Protein AF-A0A6M3LTL4-F1 (afdb_monomer_lite)

Sequence (67 aa):
MSKWWIGPVPEKCDICHEKPKDVFYDARTIHGSWAIMCSKCFKARGICLGTGYGQKYRCATGEKIGG

Secondary structure (DSSP, 8-state):
--SB-SSPPPSS-TTT-PPP-SEEEEEEBTTS-EEEEEHHHHHHHB---BTTTEEEEETTT-BEEE-

Structure (mmCIF, N/CA/C/O backbone):
data_AF-A0A6M3LTL4-F1
#
_entry.id   AF-A0A6M3LTL4-F1
#
loop_
_atom_site.group_PDB
_atom_site.id
_atom_site.type_symbol
_atom_site.label_atom_id
_atom_site.label_alt_id
_atom_site.label_comp_id
_atom_site.label_asym_id
_atom_site.label_entity_id
_atom_site.label_seq_id
_atom_site.pdbx_PDB_ins_code
_atom_site.Cartn_x
_atom_site.Cartn_y
_atom_site.Cartn_z
_atom_site.occupancy
_atom_site.B_iso_or_equiv
_atom_site.auth_seq_id
_atom_site.auth_comp_id
_atom_site.auth_asym_id
_atom_site.auth_atom_id
_atom_site.pdbx_PDB_model_num
ATOM 1 N N . MET A 1 1 ? 7.702 -4.989 15.675 1.00 60.75 1 MET A N 1
ATOM 2 C CA . MET A 1 1 ? 7.032 -4.543 14.432 1.00 60.75 1 MET A CA 1
ATOM 3 C C . MET A 1 1 ? 5.847 -3.680 14.819 1.00 60.75 1 MET A C 1
ATOM 5 O O . MET A 1 1 ? 5.052 -4.125 15.637 1.00 60.75 1 MET A O 1
ATOM 9 N N . SER A 1 2 ? 5.752 -2.458 14.295 1.00 71.94 2 SER A N 1
ATOM 10 C CA . SER A 1 2 ? 4.625 -1.564 14.578 1.00 71.94 2 SER A CA 1
ATOM 11 C C . SER A 1 2 ? 3.339 -2.142 13.992 1.00 71.94 2 SER A C 1
ATOM 13 O O . SER A 1 2 ? 3.313 -2.556 12.835 1.00 71.94 2 SER A O 1
ATOM 15 N N . LYS A 1 3 ? 2.278 -2.197 14.799 1.00 85.94 3 LYS A N 1
ATOM 16 C CA . LYS A 1 3 ? 0.950 -2.643 14.350 1.00 85.94 3 LYS A CA 1
ATOM 17 C C . LYS A 1 3 ? 0.248 -1.587 13.481 1.00 85.94 3 LYS A C 1
ATOM 19 O O . LYS A 1 3 ? -0.679 -1.903 12.745 1.00 85.94 3 LYS A O 1
ATOM 24 N N . TRP A 1 4 ? 0.697 -0.342 13.562 1.00 91.12 4 TRP A N 1
ATOM 25 C CA . TRP A 1 4 ? 0.030 0.808 12.971 1.00 91.12 4 TRP A CA 1
ATOM 26 C C . TRP A 1 4 ? 0.949 1.529 12.001 1.00 91.12 4 TRP A C 1
ATOM 28 O O . TRP A 1 4 ? 2.167 1.573 12.197 1.00 91.12 4 TRP A O 1
ATOM 38 N N . TRP A 1 5 ? 0.335 2.109 10.976 1.00 93.25 5 TRP A N 1
ATOM 39 C CA . TRP A 1 5 ? 0.963 3.103 10.128 1.00 93.25 5 TRP A CA 1
ATOM 40 C C . TRP A 1 5 ? 1.342 4.325 10.970 1.00 93.25 5 TRP A C 1
ATOM 42 O O . TRP A 1 5 ? 0.540 4.814 11.760 1.00 93.25 5 TRP A O 1
ATOM 52 N N . ILE A 1 6 ? 2.586 4.781 10.829 1.00 89.25 6 ILE A N 1
ATOM 53 C CA . ILE A 1 6 ? 3.146 5.860 11.660 1.00 89.25 6 ILE A CA 1
ATOM 54 C C . ILE A 1 6 ? 2.724 7.240 11.127 1.00 89.25 6 ILE A C 1
ATOM 56 O O . ILE A 1 6 ? 2.661 8.205 11.883 1.00 89.25 6 ILE A O 1
ATOM 60 N N . GLY A 1 7 ? 2.436 7.339 9.826 1.00 87.69 7 GLY A N 1
ATOM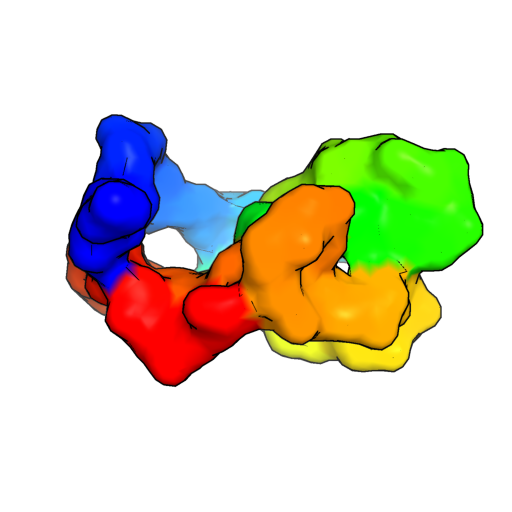 61 C CA . GLY A 1 7 ? 2.027 8.581 9.177 1.00 87.69 7 GLY A CA 1
ATOM 62 C C . GLY A 1 7 ? 0.509 8.795 9.149 1.00 87.69 7 GLY A C 1
ATOM 63 O O . GLY A 1 7 ? -0.262 7.941 9.591 1.00 87.69 7 GLY A O 1
ATOM 64 N N . PRO A 1 8 ? 0.050 9.917 8.569 1.00 90.81 8 PRO A N 1
ATOM 65 C CA . PRO A 1 8 ? -1.354 10.072 8.222 1.00 90.81 8 PRO A CA 1
ATOM 66 C C . PRO A 1 8 ? -1.764 9.011 7.197 1.00 90.81 8 PRO A C 1
ATOM 68 O O . PRO A 1 8 ? -0.957 8.574 6.368 1.00 90.81 8 PRO A O 1
ATOM 71 N N . VAL A 1 9 ? -3.036 8.610 7.241 1.00 93.25 9 VAL A N 1
ATOM 72 C CA . VAL A 1 9 ? -3.611 7.736 6.216 1.00 93.25 9 VAL A CA 1
ATOM 73 C C . VAL A 1 9 ? -3.438 8.407 4.849 1.00 93.25 9 VAL A C 1
ATOM 75 O O . VAL A 1 9 ? -3.856 9.555 4.684 1.00 93.25 9 VAL A O 1
ATOM 78 N N . PRO A 1 10 ? -2.861 7.712 3.858 1.00 93.94 10 PRO A N 1
ATOM 79 C CA . PRO A 1 10 ? -2.619 8.301 2.552 1.00 93.94 10 PRO A CA 1
ATOM 80 C C . PRO A 1 10 ? -3.914 8.649 1.823 1.00 93.94 10 PRO A C 1
ATOM 82 O O . PRO A 1 10 ? -4.788 7.804 1.621 1.00 93.94 10 PRO A O 1
ATOM 85 N N . GLU A 1 11 ? -4.005 9.892 1.361 1.00 95.81 11 GLU A N 1
ATOM 86 C CA . GLU A 1 11 ? -5.130 10.359 0.548 1.00 95.81 11 GLU A CA 1
ATOM 87 C C . GLU A 1 11 ? -4.945 10.101 -0.947 1.00 95.81 11 GLU A C 1
ATOM 89 O O . GLU A 1 11 ? -5.895 10.247 -1.714 1.00 95.81 11 GLU A O 1
ATOM 94 N N . LYS A 1 12 ? -3.731 9.740 -1.372 1.00 96.75 12 LYS A N 1
ATOM 95 C CA . LYS A 1 12 ? -3.364 9.534 -2.773 1.00 96.75 12 LYS A CA 1
ATOM 96 C C . LYS A 1 12 ? -2.424 8.344 -2.905 1.00 96.75 12 LYS A C 1
ATOM 98 O O . LYS A 1 12 ? -1.613 8.079 -2.025 1.00 96.75 12 LYS A O 1
ATOM 103 N N . CYS A 1 13 ? -2.553 7.633 -4.016 1.00 97.06 13 CYS A N 1
ATOM 104 C CA . CYS A 1 13 ? -1.580 6.655 -4.471 1.00 97.06 13 CYS A CA 1
ATOM 105 C C . CYS A 1 13 ? -0.433 7.358 -5.205 1.00 97.06 13 CYS A C 1
ATOM 107 O O . CYS A 1 13 ? -0.685 8.185 -6.077 1.00 97.06 13 CYS A O 1
ATOM 109 N N . ASP A 1 14 ? 0.808 6.959 -4.944 1.00 97.12 14 ASP A N 1
ATOM 110 C CA . ASP A 1 14 ? 1.991 7.546 -5.589 1.00 97.12 14 ASP A CA 1
ATOM 111 C C . ASP A 1 14 ? 2.097 7.214 -7.088 1.00 97.12 14 ASP A C 1
ATOM 113 O O . ASP A 1 14 ? 2.857 7.849 -7.809 1.00 97.12 14 ASP A O 1
ATOM 117 N N . ILE A 1 15 ? 1.340 6.218 -7.570 1.00 95.75 15 ILE A N 1
ATOM 118 C CA . ILE A 1 15 ? 1.384 5.756 -8.966 1.00 95.75 15 ILE A CA 1
ATOM 119 C C . ILE A 1 15 ? 0.252 6.353 -9.804 1.00 95.75 15 ILE A C 1
ATOM 121 O O . ILE A 1 15 ? 0.503 6.884 -10.880 1.00 95.75 15 ILE A O 1
ATOM 125 N N . CYS A 1 16 ? -1.002 6.214 -9.363 1.00 96.75 16 CYS A N 1
ATOM 126 C CA . CYS A 1 16 ? -2.161 6.685 -10.133 1.00 96.75 16 CYS A CA 1
ATOM 127 C C . CYS A 1 16 ? -2.779 7.978 -9.595 1.00 96.75 16 CYS A C 1
ATOM 129 O O . CYS A 1 16 ? -3.736 8.470 -10.183 1.00 96.75 16 CYS A O 1
ATOM 131 N N . HIS A 1 17 ? -2.292 8.500 -8.466 1.00 96.88 17 HIS A N 1
ATOM 132 C CA . HIS A 1 17 ? -2.815 9.688 -7.781 1.00 96.88 17 HIS A CA 1
ATOM 133 C C . HIS A 1 17 ? -4.280 9.601 -7.308 1.00 96.88 17 HIS A C 1
ATOM 135 O O . HIS A 1 17 ? -4.787 10.554 -6.717 1.00 96.88 17 HIS A O 1
ATOM 141 N N . GLU A 1 18 ? -4.948 8.454 -7.476 1.00 96.44 18 GLU A N 1
ATOM 142 C CA . GLU A 1 18 ? -6.280 8.194 -6.919 1.00 96.44 18 GLU A CA 1
ATOM 143 C C . GLU A 1 18 ? -6.217 7.902 -5.413 1.00 96.44 18 GLU A C 1
ATOM 145 O O . GLU A 1 18 ? -5.236 7.346 -4.910 1.00 96.44 18 GLU A O 1
ATOM 150 N N . LYS A 1 19 ? -7.305 8.208 -4.696 1.00 95.81 19 LYS A N 1
ATOM 151 C CA . LYS A 1 19 ? -7.443 7.910 -3.265 1.00 95.81 19 LYS A CA 1
ATOM 152 C C . LYS A 1 19 ? -7.618 6.404 -3.016 1.00 95.81 19 LYS A C 1
ATOM 154 O O . LYS A 1 19 ? -8.563 5.811 -3.551 1.00 95.81 19 LYS A O 1
ATOM 159 N N . PRO A 1 20 ? -6.761 5.766 -2.195 1.00 95.50 20 PRO A N 1
ATOM 160 C CA . PRO A 1 20 ? -6.992 4.402 -1.728 1.00 95.50 20 PRO A CA 1
ATOM 161 C C . PRO A 1 20 ? -8.290 4.337 -0.905 1.00 95.50 20 PRO A C 1
ATOM 163 O O . PRO A 1 20 ? 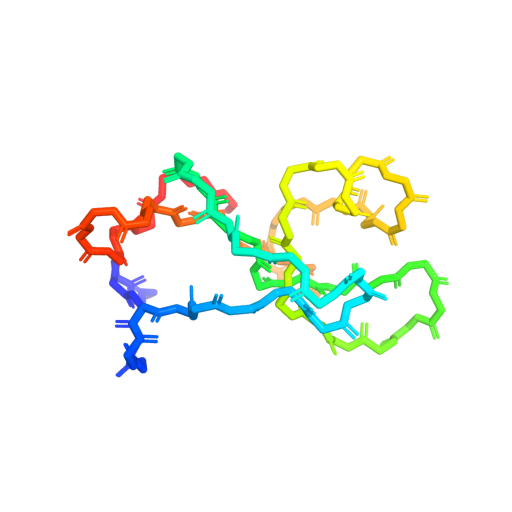-8.527 5.195 -0.058 1.00 95.50 20 PRO A O 1
ATOM 166 N N . LYS A 1 21 ? -9.153 3.348 -1.176 1.00 92.25 21 LYS A N 1
ATOM 167 C CA . LYS A 1 21 ? -10.492 3.254 -0.561 1.00 92.25 21 LYS A CA 1
ATOM 168 C C . LYS A 1 21 ? -10.498 2.392 0.699 1.00 92.25 21 LYS A C 1
ATOM 170 O O . LYS A 1 21 ? -10.710 2.897 1.793 1.00 92.25 21 LYS A O 1
ATOM 175 N N . ASP A 1 22 ? -10.246 1.095 0.538 1.00 94.94 22 ASP A N 1
ATOM 176 C CA . ASP A 1 22 ? -10.354 0.133 1.643 1.00 94.94 22 ASP A CA 1
ATOM 177 C C . ASP A 1 22 ? -9.010 -0.089 2.334 1.00 94.94 22 ASP A C 1
ATOM 179 O O . ASP A 1 22 ? -8.904 -0.181 3.562 1.00 94.94 22 ASP A O 1
ATOM 183 N N . VAL A 1 23 ? -7.970 -0.201 1.510 1.00 96.75 23 VAL A N 1
ATOM 184 C CA . VAL A 1 23 ? -6.620 -0.563 1.918 1.00 96.75 23 VAL A CA 1
ATOM 185 C C . VAL A 1 23 ? -5.598 0.188 1.080 1.00 96.75 23 VAL A C 1
ATOM 187 O O . VAL A 1 23 ? -5.833 0.497 -0.094 1.00 96.75 23 VAL A O 1
ATOM 190 N N . PHE A 1 24 ? -4.440 0.418 1.679 1.00 97.56 24 PHE A N 1
ATOM 191 C CA . PHE A 1 24 ? -3.253 0.902 0.994 1.00 97.56 24 PHE A CA 1
ATOM 192 C C . PHE A 1 24 ? -2.065 -0.001 1.316 1.00 97.56 24 PHE A C 1
ATOM 194 O O . PHE A 1 24 ? -2.075 -0.763 2.287 1.00 97.56 24 PHE A O 1
ATOM 201 N N . TYR A 1 25 ? -1.060 0.062 0.457 1.00 97.12 25 TYR A N 1
ATOM 202 C CA . TYR A 1 25 ? 0.137 -0.757 0.526 1.00 97.12 25 TYR A CA 1
ATOM 203 C C . TYR A 1 25 ? 1.329 0.178 0.587 1.00 97.12 25 TYR A C 1
ATOM 205 O O . TYR A 1 25 ? 1.474 1.002 -0.306 1.00 97.12 25 TYR A O 1
ATOM 213 N N . ASP A 1 26 ? 2.162 0.046 1.607 1.00 96.19 26 ASP A N 1
ATOM 214 C CA . ASP A 1 26 ? 3.502 0.629 1.607 1.00 96.19 26 ASP A CA 1
ATOM 215 C C . ASP A 1 26 ? 4.461 -0.499 1.245 1.00 96.19 26 ASP A C 1
ATOM 217 O O . ASP A 1 26 ? 4.699 -1.410 2.045 1.00 96.19 26 ASP A O 1
ATOM 221 N N . ALA A 1 27 ? 4.877 -0.535 -0.018 1.00 96.38 27 ALA A N 1
ATOM 222 C CA . ALA A 1 27 ? 5.591 -1.677 -0.561 1.00 96.38 27 ALA A CA 1
ATOM 223 C C . ALA A 1 27 ? 6.546 -1.291 -1.686 1.00 96.38 27 ALA A C 1
ATOM 225 O O . ALA A 1 27 ? 6.362 -0.294 -2.389 1.00 96.38 27 ALA A O 1
ATOM 226 N N . ARG A 1 28 ? 7.541 -2.152 -1.899 1.00 96.81 28 ARG A N 1
ATOM 227 C CA . ARG A 1 28 ? 8.419 -2.095 -3.062 1.00 96.81 28 ARG A CA 1
ATOM 228 C C . ARG A 1 28 ? 7.642 -2.393 -4.334 1.00 96.81 28 ARG A C 1
ATOM 230 O O . ARG A 1 28 ? 6.873 -3.357 -4.423 1.00 96.81 28 ARG A O 1
ATOM 237 N N . THR A 1 29 ? 7.901 -1.570 -5.334 1.00 96.00 29 THR A N 1
ATOM 238 C CA . THR A 1 29 ? 7.459 -1.797 -6.700 1.00 96.00 29 THR A CA 1
ATOM 239 C C . THR A 1 29 ? 8.436 -2.714 -7.435 1.00 96.00 29 THR A C 1
ATOM 241 O O . THR A 1 29 ? 9.589 -2.863 -7.032 1.00 96.00 29 THR A O 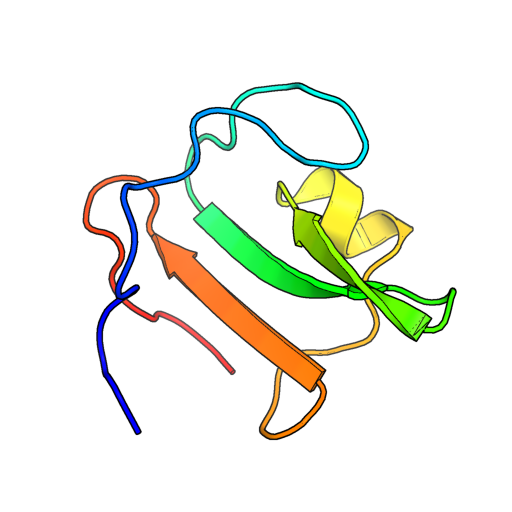1
ATOM 244 N N . ILE A 1 30 ? 8.008 -3.278 -8.563 1.00 95.25 30 ILE A N 1
ATOM 245 C CA . ILE A 1 30 ? 8.843 -4.051 -9.496 1.00 95.25 30 ILE A CA 1
ATOM 246 C C . ILE A 1 30 ? 10.055 -3.265 -10.025 1.00 95.25 30 ILE A C 1
ATOM 248 O O . ILE A 1 30 ? 11.001 -3.867 -10.517 1.00 95.25 30 ILE A O 1
ATOM 252 N N . HIS A 1 31 ? 10.040 -1.933 -9.903 1.00 92.56 31 HIS A N 1
ATOM 253 C CA . HIS A 1 31 ? 11.139 -1.044 -10.294 1.00 92.56 31 HIS A CA 1
ATOM 254 C C . HIS A 1 31 ? 12.118 -0.764 -9.141 1.00 92.56 31 HIS A C 1
ATOM 256 O O . HIS A 1 31 ? 13.037 0.032 -9.290 1.00 92.56 31 HIS A O 1
ATOM 262 N N . GLY A 1 32 ? 11.918 -1.387 -7.975 1.00 90.75 32 GLY A N 1
ATOM 263 C CA . GLY A 1 32 ? 12.800 -1.291 -6.808 1.00 90.75 32 GLY A CA 1
ATOM 264 C C . GLY A 1 32 ? 12.515 -0.117 -5.866 1.00 90.75 32 GLY A C 1
ATOM 265 O O . GLY A 1 32 ? 12.939 -0.158 -4.711 1.00 90.75 32 GLY A O 1
ATOM 266 N N . SER A 1 33 ? 11.766 0.899 -6.303 1.00 94.69 33 SER A N 1
ATOM 267 C CA . SER A 1 33 ? 11.339 2.009 -5.443 1.00 94.69 33 SER A CA 1
ATOM 268 C C . SER A 1 33 ? 10.240 1.587 -4.463 1.00 94.69 33 SER A C 1
ATOM 270 O O . SER A 1 33 ? 9.406 0.736 -4.781 1.00 94.69 33 SER A O 1
ATOM 272 N N . TRP A 1 34 ? 10.221 2.200 -3.279 1.00 95.88 34 TRP A N 1
ATOM 273 C CA . TRP A 1 34 ? 9.082 2.130 -2.360 1.00 95.88 34 TRP A CA 1
ATOM 274 C C . TRP A 1 34 ? 8.001 3.116 -2.793 1.00 95.88 34 TRP A C 1
ATOM 276 O O . TRP A 1 34 ? 8.319 4.215 -3.247 1.00 95.88 34 TRP A O 1
ATOM 286 N N . ALA A 1 35 ? 6.739 2.715 -2.664 1.00 96.56 35 ALA A N 1
ATOM 287 C CA . ALA A 1 35 ? 5.600 3.560 -2.986 1.00 96.56 35 ALA A CA 1
ATOM 288 C C . ALA A 1 35 ? 4.386 3.199 -2.130 1.00 96.56 35 ALA A C 1
ATOM 290 O O . ALA A 1 35 ? 4.125 2.022 -1.854 1.00 96.56 35 ALA A O 1
ATOM 291 N N . ILE A 1 36 ? 3.587 4.214 -1.817 1.00 97.19 36 ILE A N 1
ATOM 292 C CA . ILE A 1 36 ? 2.240 4.043 -1.304 1.00 97.19 36 ILE A CA 1
ATOM 293 C C . ILE A 1 36 ? 1.293 3.773 -2.471 1.00 97.19 36 ILE A C 1
ATOM 295 O O . ILE A 1 36 ? 1.053 4.600 -3.355 1.00 97.19 36 ILE A O 1
ATOM 299 N N . MET A 1 37 ? 0.707 2.584 -2.472 1.00 97.50 37 MET A N 1
ATOM 300 C CA . MET A 1 37 ? -0.126 2.095 -3.558 1.00 97.50 37 MET A CA 1
ATOM 301 C C . MET A 1 37 ? -1.556 1.812 -3.114 1.00 97.50 37 MET A C 1
ATOM 303 O O . MET A 1 37 ? -1.809 1.287 -2.031 1.00 97.50 37 MET A O 1
ATOM 307 N N . CYS A 1 38 ? -2.512 2.096 -3.999 1.00 97.44 38 CYS A N 1
ATOM 308 C CA . CYS A 1 38 ? -3.851 1.522 -3.908 1.00 97.44 38 CYS A CA 1
ATOM 309 C C . CYS A 1 38 ? -3.826 0.042 -4.344 1.00 97.44 38 CYS A C 1
ATOM 311 O O . CYS A 1 38 ? -2.877 -0.415 -4.985 1.00 97.44 38 CYS A O 1
ATOM 313 N N . SER A 1 39 ? -4.896 -0.710 -4.072 1.00 96.50 39 SER A N 1
ATOM 314 C CA . SER A 1 39 ? -5.004 -2.131 -4.459 1.00 96.50 39 SER A CA 1
ATOM 315 C C . SER A 1 39 ? -4.734 -2.407 -5.937 1.00 96.50 39 SER A C 1
ATOM 317 O O . SER A 1 39 ? -4.111 -3.415 -6.265 1.00 96.50 39 SER A O 1
ATOM 319 N N . LYS A 1 40 ? -5.177 -1.518 -6.836 1.00 96.88 40 LYS A N 1
ATOM 320 C CA . LYS A 1 40 ? -4.960 -1.676 -8.281 1.00 96.88 40 LYS A CA 1
ATOM 321 C C . LYS A 1 40 ? -3.476 -1.550 -8.630 1.00 96.88 40 LYS A C 1
ATOM 323 O O . LYS A 1 40 ? -2.927 -2.412 -9.309 1.00 96.88 40 LYS A O 1
ATOM 328 N N . CYS A 1 41 ? -2.827 -0.502 -8.127 1.00 97.19 41 CYS A N 1
ATOM 329 C CA . CYS A 1 41 ? -1.416 -0.230 -8.381 1.00 97.19 41 CYS A CA 1
ATOM 330 C C . CYS A 1 41 ? -0.502 -1.271 -7.736 1.00 97.19 41 CYS A C 1
ATOM 332 O O . CYS A 1 41 ? 0.446 -1.703 -8.379 1.00 97.19 41 CYS A O 1
ATOM 334 N N . PHE A 1 42 ? -0.831 -1.753 -6.535 1.00 97.00 42 PHE A N 1
ATOM 335 C CA . PHE A 1 42 ? -0.096 -2.856 -5.918 1.00 97.00 42 PHE A CA 1
ATOM 336 C C . PHE A 1 42 ? -0.218 -4.144 -6.741 1.00 97.00 42 PHE A C 1
ATOM 338 O O . PHE A 1 42 ? 0.783 -4.800 -6.990 1.00 97.00 42 PHE A O 1
ATOM 345 N N . LYS A 1 43 ? -1.408 -4.481 -7.254 1.00 96.19 43 LYS A N 1
ATOM 346 C CA . LYS A 1 43 ? -1.573 -5.652 -8.134 1.00 96.19 43 LYS A CA 1
ATOM 347 C C . LYS A 1 43 ? -0.786 -5.526 -9.446 1.00 96.19 43 LYS A C 1
ATOM 349 O O . LYS A 1 43 ? -0.329 -6.530 -9.976 1.00 96.19 43 LYS A O 1
ATOM 354 N N . ALA A 1 44 ? -0.661 -4.313 -9.982 1.00 96.75 44 ALA A N 1
ATOM 355 C CA . ALA A 1 44 ? 0.007 -4.067 -11.259 1.00 96.75 44 ALA A CA 1
ATOM 356 C C . ALA A 1 44 ? 1.531 -3.888 -11.144 1.00 96.75 44 ALA A C 1
ATOM 358 O O . ALA A 1 44 ? 2.250 -4.155 -12.104 1.00 96.75 44 ALA A O 1
ATOM 359 N N . ARG A 1 45 ? 2.018 -3.353 -10.018 1.00 95.75 45 ARG A N 1
ATOM 360 C CA . ARG A 1 45 ? 3.408 -2.899 -9.849 1.00 95.75 45 ARG A CA 1
ATOM 361 C C . ARG A 1 45 ? 4.054 -3.339 -8.540 1.00 95.75 45 ARG A C 1
ATOM 363 O O . ARG A 1 45 ? 5.253 -3.142 -8.414 1.00 95.75 45 ARG A O 1
ATOM 370 N N . GLY A 1 46 ? 3.317 -3.871 -7.571 1.00 93.75 46 GLY A N 1
ATOM 371 C CA . GLY A 1 46 ? 3.872 -4.396 -6.323 1.00 93.75 46 GLY A CA 1
ATOM 372 C C . GLY A 1 46 ? 4.526 -5.762 -6.522 1.00 93.75 46 GLY A C 1
ATOM 373 O O . GLY A 1 46 ? 4.194 -6.482 -7.460 1.00 93.75 46 GLY A O 1
ATOM 374 N N . ILE A 1 47 ? 5.465 -6.108 -5.639 1.00 93.31 47 ILE A N 1
ATOM 375 C CA 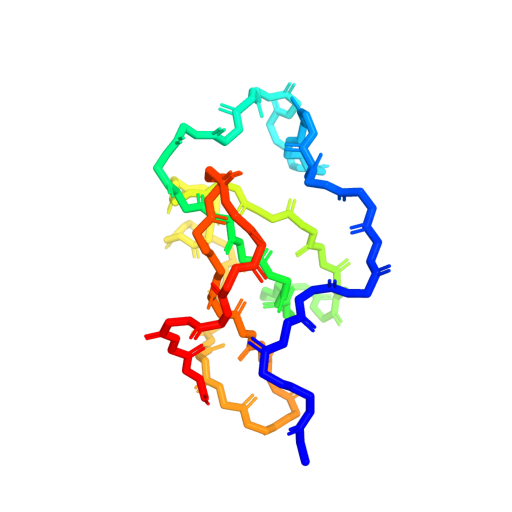. ILE A 1 47 ? 6.163 -7.403 -5.676 1.00 93.31 47 ILE A CA 1
ATOM 376 C C . ILE A 1 47 ? 5.455 -8.410 -4.764 1.00 93.31 47 ILE A C 1
ATOM 378 O O . ILE A 1 47 ? 4.780 -9.326 -5.224 1.00 93.31 47 ILE A O 1
ATOM 382 N N . CYS A 1 48 ? 5.596 -8.238 -3.453 1.00 93.38 48 CYS A N 1
ATOM 383 C CA . CYS A 1 48 ? 4.973 -9.083 -2.446 1.00 93.38 48 CYS A CA 1
ATOM 384 C C . CYS A 1 48 ? 4.865 -8.327 -1.117 1.00 93.38 48 CYS A C 1
ATOM 386 O O . CYS A 1 48 ? 5.332 -7.194 -0.978 1.00 93.38 48 CYS A O 1
ATOM 388 N N . LEU A 1 49 ? 4.195 -8.954 -0.155 1.00 95.12 49 LEU A N 1
ATOM 389 C CA . LEU A 1 49 ? 4.133 -8.493 1.226 1.00 95.12 49 LEU A CA 1
ATOM 390 C C . LEU A 1 49 ? 5.065 -9.350 2.074 1.00 95.12 49 LEU A C 1
ATOM 392 O O . LEU A 1 49 ? 5.257 -10.529 1.781 1.00 95.12 49 LEU A O 1
ATOM 396 N N . GLY A 1 50 ? 5.661 -8.748 3.094 1.00 91.69 50 GLY A N 1
ATOM 397 C CA . GLY A 1 50 ? 6.715 -9.395 3.862 1.00 91.69 50 GLY A CA 1
ATOM 398 C C . GLY A 1 50 ? 7.700 -8.402 4.448 1.00 91.69 50 GLY A C 1
ATOM 399 O O . GLY A 1 50 ? 7.863 -7.281 3.950 1.00 91.69 50 GLY A O 1
ATOM 400 N N . THR A 1 51 ? 8.438 -8.845 5.462 1.00 89.06 51 THR A N 1
ATOM 401 C CA . THR A 1 51 ? 9.643 -8.153 5.932 1.00 89.06 51 THR A CA 1
ATOM 402 C C . THR A 1 51 ? 10.586 -7.892 4.756 1.00 89.06 51 THR A C 1
ATOM 404 O O . THR A 1 51 ? 10.973 -8.813 4.044 1.00 89.06 51 THR A O 1
ATOM 407 N N . GLY A 1 52 ? 10.941 -6.624 4.540 1.00 88.94 52 GLY A N 1
ATOM 408 C CA . GLY A 1 52 ? 11.809 -6.201 3.436 1.00 88.94 52 GLY A CA 1
ATOM 409 C C . GLY A 1 52 ? 11.108 -5.971 2.091 1.00 88.94 52 GLY A C 1
ATOM 410 O O . GLY A 1 52 ? 11.749 -5.438 1.187 1.00 88.94 52 GLY A O 1
ATOM 411 N N . TYR A 1 53 ? 9.816 -6.293 1.966 1.00 93.56 53 TYR A N 1
ATOM 412 C CA . TYR A 1 53 ? 9.056 -6.132 0.721 1.00 93.56 53 TYR A CA 1
ATOM 413 C C . TYR A 1 53 ? 7.932 -5.111 0.828 1.00 93.56 53 TYR A C 1
ATOM 415 O O . TYR A 1 53 ? 7.858 -4.204 0.003 1.00 93.56 53 TYR A O 1
ATOM 423 N N . GLY A 1 54 ? 7.06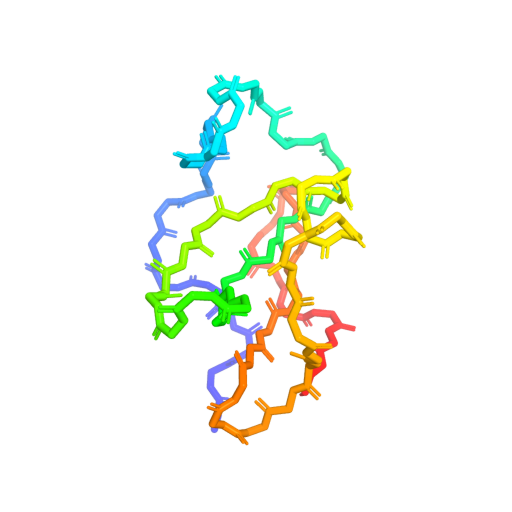7 -5.233 1.832 1.00 94.62 54 GLY A N 1
ATOM 424 C CA . GLY A 1 54 ? 5.939 -4.325 1.975 1.00 94.62 54 GLY A CA 1
ATOM 425 C C . GLY A 1 54 ? 4.896 -4.785 2.973 1.00 94.62 54 GLY A C 1
ATOM 426 O O . GLY A 1 54 ? 4.867 -5.944 3.393 1.00 94.62 54 GLY A O 1
ATOM 427 N N . GLN A 1 55 ? 4.026 -3.856 3.348 1.00 96.19 55 GLN A N 1
ATOM 428 C CA . GLN A 1 55 ? 2.939 -4.082 4.288 1.00 96.19 55 GLN A CA 1
ATOM 429 C C . GLN A 1 55 ? 1.627 -3.505 3.766 1.00 96.19 55 GLN A C 1
ATOM 431 O O . GLN A 1 55 ? 1.593 -2.542 3.000 1.00 96.19 55 GLN A O 1
ATOM 436 N N . LYS A 1 56 ? 0.530 -4.128 4.193 1.00 96.62 56 LYS A N 1
ATOM 437 C CA . LYS A 1 56 ? -0.838 -3.760 3.846 1.00 96.62 56 LYS A CA 1
ATOM 438 C C . LYS A 1 56 ? -1.534 -3.175 5.064 1.00 96.62 56 LYS A C 1
ATOM 440 O O . LYS A 1 56 ? -1.528 -3.793 6.131 1.00 96.62 56 LYS A O 1
ATOM 445 N N . TYR A 1 57 ? -2.209 -2.049 4.870 1.00 96.94 57 TYR A N 1
ATOM 446 C CA . TYR A 1 57 ? -2.885 -1.306 5.927 1.00 96.94 57 TYR A CA 1
ATOM 447 C C . TYR A 1 57 ? -4.335 -0.987 5.559 1.00 96.94 57 TYR A 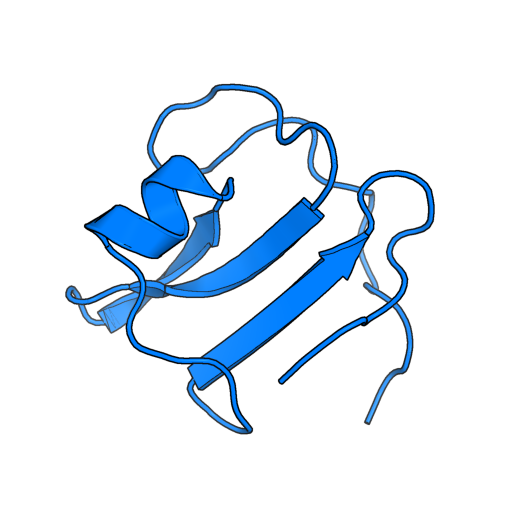C 1
ATOM 449 O O . TYR A 1 57 ? -4.682 -0.880 4.381 1.00 96.94 57 TYR A O 1
ATOM 457 N N . ARG A 1 58 ? -5.193 -0.820 6.567 1.00 96.56 58 ARG A N 1
ATOM 458 C CA . ARG A 1 58 ? -6.582 -0.373 6.407 1.00 96.56 58 ARG A CA 1
ATOM 459 C C . ARG A 1 58 ? -6.639 1.151 6.293 1.00 96.56 58 ARG A C 1
ATOM 461 O O . ARG A 1 58 ? -6.124 1.841 7.166 1.00 96.56 58 ARG A O 1
ATOM 468 N N . CYS A 1 59 ? -7.327 1.688 5.286 1.00 94.06 59 CYS A N 1
ATOM 469 C CA . CYS A 1 59 ? -7.454 3.142 5.113 1.00 94.06 59 CYS A CA 1
ATOM 470 C C . CYS A 1 59 ? -8.206 3.815 6.270 1.00 94.06 59 CYS A C 1
ATOM 472 O O . CYS A 1 59 ? -7.852 4.911 6.669 1.00 94.06 59 CYS A O 1
ATOM 474 N N . ALA A 1 60 ? -9.213 3.165 6.852 1.00 91.88 60 ALA A N 1
ATOM 475 C CA . ALA A 1 60 ? -10.006 3.774 7.923 1.00 91.88 60 ALA A CA 1
ATOM 476 C C . ALA A 1 60 ? -9.210 4.054 9.213 1.00 91.88 60 ALA A C 1
ATOM 478 O O . ALA A 1 60 ? -9.555 4.967 9.954 1.00 91.88 60 ALA A O 1
ATOM 479 N N . THR A 1 61 ? -8.182 3.251 9.504 1.00 91.31 61 THR A N 1
ATOM 480 C CA . THR A 1 61 ? -7.516 3.256 10.819 1.00 91.31 61 THR A CA 1
ATOM 481 C C . THR A 1 61 ? -5.991 3.285 10.750 1.00 91.31 61 THR A C 1
ATOM 483 O O . THR A 1 61 ? -5.346 3.464 11.776 1.00 91.31 61 THR A O 1
ATOM 486 N N . GLY A 1 62 ? -5.390 3.055 9.579 1.00 92.12 62 GLY A N 1
ATOM 487 C CA . GLY A 1 62 ? -3.950 2.817 9.459 1.00 92.12 62 GLY A CA 1
ATOM 488 C C . GLY A 1 62 ? -3.495 1.495 10.091 1.00 92.12 62 GLY A C 1
ATOM 489 O O . GLY A 1 62 ? -2.301 1.299 10.298 1.00 92.12 62 GLY A O 1
ATOM 490 N N . GLU A 1 63 ? -4.412 0.579 10.424 1.00 94.94 63 GLU A N 1
ATOM 491 C CA . GLU A 1 63 ? -4.057 -0.717 11.016 1.00 94.94 63 GLU A CA 1
ATOM 492 C C . GLU A 1 63 ? -3.356 -1.607 9.993 1.00 94.94 63 GLU A C 1
ATOM 494 O O . GLU A 1 63 ? -3.879 -1.811 8.894 1.00 94.94 63 GLU A O 1
ATOM 499 N N . LYS A 1 64 ? -2.214 -2.192 10.366 1.00 94.19 64 LYS A N 1
ATOM 500 C CA . LYS A 1 64 ? -1.560 -3.237 9.581 1.00 94.19 64 LYS A CA 1
ATOM 501 C C . LYS A 1 64 ? -2.434 -4.490 9.577 1.00 94.19 64 LYS A C 1
ATOM 503 O O . LYS A 1 64 ? -2.712 -5.072 10.621 1.00 94.19 64 LYS A O 1
ATOM 508 N N . ILE A 1 65 ? -2.810 -4.936 8.385 1.00 93.38 65 ILE A N 1
ATOM 509 C CA . ILE A 1 65 ? -3.674 -6.104 8.160 1.00 93.38 65 ILE A CA 1
ATOM 510 C C . ILE A 1 65 ? -2.974 -7.229 7.386 1.00 93.38 65 ILE A C 1
ATOM 512 O O . ILE A 1 65 ? -3.551 -8.298 7.219 1.00 93.38 65 ILE A O 1
ATOM 516 N N . GLY A 1 66 ? -1.747 -7.018 6.901 1.00 87.31 66 GLY A N 1
ATOM 517 C CA . GLY A 1 66 ? -0.973 -8.078 6.254 1.00 87.31 66 GLY A CA 1
ATOM 518 C C . GLY A 1 66 ? 0.461 -7.683 5.910 1.00 87.31 66 GLY A C 1
ATOM 519 O O . GLY A 1 66 ? 0.766 -6.498 5.759 1.00 87.31 66 GLY A O 1
ATOM 520 N N . GLY A 1 67 ? 1.318 -8.699 5.777 1.00 80.44 67 GLY A N 1
ATOM 521 C CA . GLY A 1 67 ? 2.748 -8.584 5.472 1.00 80.44 67 GLY A CA 1
ATOM 522 C C . GLY A 1 67 ? 3.652 -9.102 6.570 1.00 80.44 67 GLY A C 1
ATOM 523 O O . GLY A 1 67 ? 3.387 -8.795 7.754 1.00 80.44 67 GLY A O 1
#

pLDDT: mean 93.42, std 5.82, range [60.75, 97.56]

Foldseek 3Di:
DDQFDPDQQDQAWPPPGHGADFKWKQFAFPVRDTTIHHPVCCVVTADDDDDVGIFMATSVGRGTDTD

Organism: NCBI:txid1070528

Radius of gyration: 10.56 Å; chains: 1; bounding box: 23×20×26 Å